Protein AF-A6UN18-F1 (afdb_monomer)

Radius of gyration: 13.62 Å; Cα contacts (8 Å, |Δi|>4): 107; chains: 1; bounding box: 46×33×27 Å

Foldseek 3Di:
DDPPPVVLVVVLCVLQVVLQCQLCVVPVDRDHLLNQLVLLLDLVCLVVVPSSNLSSQAVDALVSSVVSCVSNVRDLVSNLVSQLSSCVVVVHRTRSVVVD

Secondary structure (DSSP, 8-state):
---TTHHHHHHHHHHHHHHHHHHHTTTT----HHHHHHHHH-THHHHTT-HHHHHHHHHS-HHHHHHHHHHTT--HHHHHHHHHHHHHHHTS--HHHHH-

Mean predicted aligned error: 7.67 Å

Solvent-accessible surface area (backbone atoms only — not comparable to full-atom values): 5653 Å² total; per-residue (Å²): 134,83,69,82,62,60,62,55,59,63,48,50,60,50,51,50,49,52,50,42,56,59,38,22,61,87,71,76,50,85,67,51,68,66,59,48,47,53,41,42,54,37,71,62,33,57,76,71,60,38,66,53,44,48,36,45,43,68,75,44,57,47,74,56,47,54,51,44,28,64,73,66,71,42,60,63,65,51,32,25,55,38,28,40,51,46,17,65,74,70,74,50,88,28,55,47,38,70,76,108

Structure (mmCIF, N/CA/C/O backbone):
data_AF-A6UN18-F1
#
_entry.id   AF-A6UN18-F1
#
loop_
_atom_site.group_PDB
_atom_site.id
_atom_site.type_symbol
_atom_site.label_atom_id
_atom_site.label_alt_id
_atom_site.label_comp_id
_atom_site.label_asym_id
_atom_site.label_entity_id
_atom_site.label_seq_id
_atom_site.pdbx_PDB_ins_code
_atom_site.Cartn_x
_atom_site.Cartn_y
_atom_site.Cartn_z
_atom_site.occupancy
_atom_site.B_iso_or_equiv
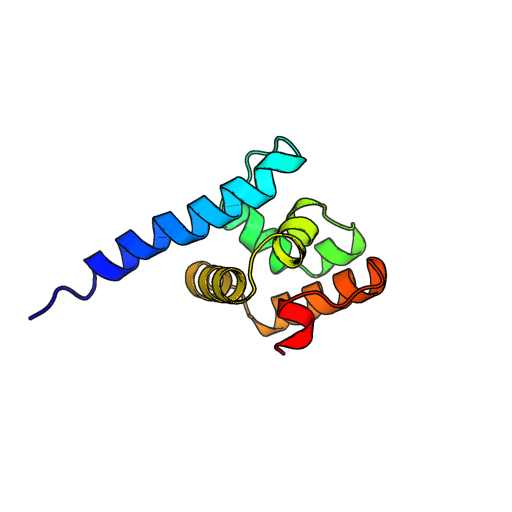_atom_site.auth_seq_id
_atom_site.auth_comp_id
_atom_site.auth_asym_id
_atom_site.auth_atom_id
_atom_site.pdbx_PDB_model_num
A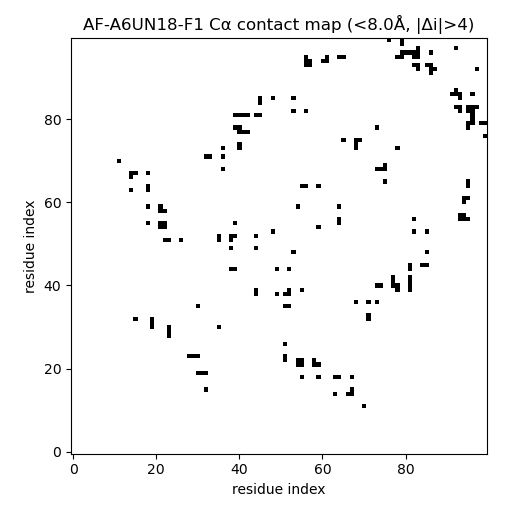TOM 1 N N . MET A 1 1 ? -31.709 -23.160 -7.296 1.00 39.84 1 MET A N 1
ATOM 2 C CA . MET A 1 1 ? -30.928 -22.024 -7.831 1.00 39.84 1 MET A CA 1
ATOM 3 C C . MET A 1 1 ? -30.231 -21.363 -6.654 1.00 39.84 1 MET A C 1
ATOM 5 O O . MET A 1 1 ? -30.905 -20.753 -5.837 1.00 39.84 1 MET A O 1
ATOM 9 N N . TYR A 1 2 ? -28.930 -21.605 -6.473 1.00 42.88 2 TYR A N 1
ATOM 10 C CA . TYR A 1 2 ? -28.181 -21.006 -5.366 1.00 42.88 2 TYR A CA 1
ATOM 11 C C . TYR A 1 2 ? -27.973 -19.521 -5.646 1.00 42.88 2 TYR A C 1
ATOM 13 O O . TYR A 1 2 ? -27.595 -19.133 -6.748 1.00 42.88 2 TYR A O 1
ATOM 21 N N . ASN A 1 3 ? -28.292 -18.703 -4.649 1.00 47.59 3 ASN A N 1
ATOM 22 C CA . ASN A 1 3 ? -28.287 -17.254 -4.725 1.00 47.59 3 ASN A CA 1
ATOM 23 C C . ASN A 1 3 ? -26.840 -16.731 -4.732 1.00 47.59 3 ASN A C 1
ATOM 25 O O . ASN A 1 3 ? -26.321 -16.278 -3.710 1.00 47.59 3 ASN A O 1
ATOM 29 N N . SER A 1 4 ? -26.189 -16.799 -5.893 1.00 55.19 4 SER A N 1
ATOM 30 C CA . SER A 1 4 ? -24.849 -16.266 -6.162 1.00 55.19 4 SER A CA 1
ATOM 31 C C . SER A 1 4 ? -24.784 -14.733 -6.111 1.00 55.19 4 SER A C 1
ATOM 33 O O . SER A 1 4 ? -23.890 -14.167 -6.707 1.00 55.19 4 SER A O 1
ATOM 35 N N . GLY A 1 5 ? -25.709 -14.037 -5.447 1.00 48.72 5 GLY A N 1
ATOM 36 C CA . GLY A 1 5 ? -25.597 -12.603 -5.151 1.00 48.72 5 GLY A CA 1
ATOM 37 C C . GLY A 1 5 ? -25.201 -12.341 -3.696 1.00 48.72 5 GLY A C 1
ATOM 38 O O . GLY A 1 5 ? -24.369 -11.491 -3.411 1.00 48.72 5 GLY A O 1
ATOM 39 N N . VAL A 1 6 ? -25.728 -13.127 -2.752 1.00 53.00 6 VAL A N 1
ATOM 40 C CA . VAL A 1 6 ? -25.585 -12.855 -1.306 1.00 53.00 6 VAL A CA 1
ATOM 41 C C . VAL A 1 6 ? -24.235 -13.317 -0.754 1.00 53.00 6 VAL A C 1
ATOM 43 O O . VAL A 1 6 ? -23.715 -12.727 0.191 1.00 53.00 6 VAL A O 1
ATOM 46 N N . LEU A 1 7 ? -23.642 -14.354 -1.352 1.00 53.19 7 LEU A N 1
ATOM 47 C CA . LEU A 1 7 ? -22.350 -14.886 -0.910 1.00 53.19 7 LEU A CA 1
ATOM 48 C C . LEU A 1 7 ? -21.192 -13.916 -1.198 1.00 53.19 7 LEU A C 1
ATOM 50 O O . LEU A 1 7 ? -20.273 -13.813 -0.391 1.00 53.19 7 LEU A O 1
ATOM 54 N N . TRP A 1 8 ? -21.265 -13.179 -2.310 1.00 52.31 8 TRP A N 1
ATOM 55 C CA . TRP A 1 8 ? -20.254 -12.195 -2.697 1.00 52.31 8 TRP A CA 1
ATOM 56 C C . TRP A 1 8 ? -20.317 -10.986 -1.764 1.00 52.31 8 TRP A C 1
ATOM 58 O O . TRP A 1 8 ? -19.308 -10.666 -1.150 1.00 52.31 8 TRP A O 1
ATOM 68 N N . PHE A 1 9 ? -21.504 -10.409 -1.523 1.00 50.22 9 PHE A N 1
ATOM 69 C CA . PHE A 1 9 ? -21.669 -9.275 -0.596 1.00 50.22 9 PHE A CA 1
ATOM 70 C C . PHE A 1 9 ? -21.238 -9.583 0.846 1.00 50.22 9 PHE A C 1
ATOM 72 O O . PHE A 1 9 ? -20.687 -8.725 1.532 1.00 50.22 9 PHE A O 1
ATOM 79 N N . ARG A 1 10 ? -21.441 -10.818 1.321 1.00 52.31 10 ARG A N 1
ATOM 80 C CA . ARG A 1 10 ? -20.966 -11.233 2.651 1.00 52.31 10 ARG A CA 1
ATOM 81 C C . ARG A 1 10 ? -19.450 -11.405 2.728 1.00 52.31 10 ARG A C 1
ATOM 83 O O . ARG A 1 10 ? -18.897 -11.252 3.811 1.00 52.31 10 ARG A O 1
ATOM 90 N N . LYS A 1 11 ? -18.793 -11.750 1.618 1.00 52.00 11 LYS A N 1
ATOM 91 C CA . LYS A 1 11 ? -17.331 -11.872 1.541 1.00 52.00 11 LYS A CA 1
ATOM 92 C C . LYS A 1 11 ? -16.665 -10.495 1.395 1.00 52.00 11 LYS A C 1
ATOM 94 O O . LYS A 1 11 ? -15.652 -10.279 2.053 1.00 52.00 11 LYS A O 1
ATOM 99 N N . MET A 1 12 ? -17.305 -9.572 0.662 1.00 54.84 12 MET A N 1
ATOM 100 C CA . MET A 1 12 ? -16.888 -8.169 0.470 1.00 54.84 12 MET A CA 1
ATOM 101 C C . MET A 1 12 ? -16.604 -7.457 1.807 1.00 54.84 12 MET A C 1
ATOM 103 O O . MET A 1 12 ? -15.481 -7.077 2.122 1.00 54.84 12 MET A O 1
ATOM 107 N N . SER A 1 13 ? -17.596 -7.411 2.707 1.00 61.62 13 SER A N 1
ATOM 108 C CA . SER A 1 13 ? -17.438 -6.752 4.018 1.00 61.62 13 SER A CA 1
ATOM 109 C C . SER A 1 13 ? -16.298 -7.324 4.877 1.00 61.62 13 SER A C 1
ATOM 111 O O . SER A 1 13 ? -15.781 -6.615 5.743 1.00 61.62 13 SER A O 1
ATOM 113 N N . VAL A 1 14 ? -15.916 -8.590 4.681 1.00 70.81 14 VAL A N 1
ATOM 114 C CA . VAL A 1 14 ? -14.902 -9.254 5.512 1.00 70.81 14 VAL A CA 1
ATOM 115 C C . VAL A 1 14 ? -13.491 -8.910 5.044 1.00 70.81 14 VAL A C 1
ATOM 117 O O . VAL A 1 14 ? -12.626 -8.668 5.885 1.00 70.81 14 VAL A O 1
ATOM 120 N N . VAL A 1 15 ? -13.246 -8.871 3.730 1.00 76.81 15 VAL A N 1
ATOM 121 C CA . VAL A 1 15 ? -11.916 -8.578 3.173 1.00 76.81 15 VAL A CA 1
ATOM 122 C C . VAL A 1 15 ? -11.572 -7.109 3.385 1.00 76.81 15 VAL A C 1
ATOM 124 O O . VAL A 1 15 ? -10.573 -6.822 4.047 1.00 76.81 15 VAL A O 1
ATOM 127 N N . ALA A 1 16 ? -12.428 -6.187 2.934 1.00 77.00 16 ALA A N 1
ATOM 128 C CA . ALA A 1 16 ? -12.228 -4.756 3.150 1.00 77.00 16 ALA A CA 1
ATOM 129 C C . ALA A 1 16 ? -12.119 -4.409 4.645 1.00 77.00 16 ALA A C 1
ATOM 131 O O . ALA A 1 16 ? -11.218 -3.676 5.047 1.00 77.00 16 ALA A O 1
ATOM 132 N N . GLY A 1 17 ? -12.965 -4.998 5.498 1.00 75.31 17 GLY A N 1
ATOM 133 C CA . GLY A 1 17 ? -12.899 -4.792 6.948 1.00 75.31 17 GLY A CA 1
ATOM 134 C C . GLY A 1 17 ? -11.581 -5.264 7.572 1.00 75.31 17 GLY A C 1
ATOM 135 O O . GLY A 1 17 ? -11.009 -4.564 8.408 1.00 75.31 17 GLY A O 1
ATOM 136 N N . LYS A 1 18 ? -11.060 -6.421 7.143 1.00 79.38 18 LYS A N 1
ATOM 137 C CA . LYS A 1 18 ? -9.779 -6.952 7.629 1.00 79.38 18 LYS A CA 1
ATOM 138 C C . LYS A 1 18 ? -8.606 -6.083 7.175 1.00 79.38 18 LYS A C 1
ATOM 140 O O . LYS A 1 18 ? -7.753 -5.752 7.992 1.00 79.38 18 LYS A O 1
ATOM 145 N N . VAL A 1 19 ? -8.600 -5.671 5.908 1.00 80.44 19 VAL A N 1
ATOM 146 C CA . VAL A 1 19 ? -7.583 -4.769 5.353 1.00 80.44 19 VAL A CA 1
ATOM 147 C C . VAL A 1 19 ? -7.578 -3.432 6.087 1.00 80.44 19 VAL A C 1
ATOM 149 O O . VAL A 1 19 ? -6.535 -3.003 6.574 1.00 80.44 19 VAL A O 1
ATOM 152 N N . LEU A 1 20 ? -8.741 -2.794 6.226 1.00 80.94 20 LEU A N 1
ATOM 153 C CA . LEU A 1 20 ? -8.850 -1.502 6.896 1.00 80.94 20 LEU A CA 1
ATOM 154 C C . LEU A 1 20 ? -8.471 -1.594 8.373 1.00 80.94 20 LEU A C 1
ATOM 156 O O . LEU A 1 20 ? -7.819 -0.684 8.870 1.00 80.94 20 LEU A O 1
ATOM 160 N N . SER A 1 21 ? -8.809 -2.686 9.070 1.00 81.31 21 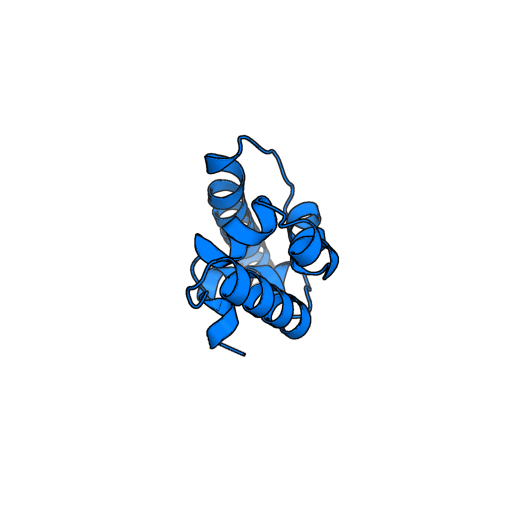SER A N 1
ATOM 161 C CA . SER A 1 21 ? -8.373 -2.891 10.457 1.00 81.31 21 SER A CA 1
ATOM 162 C C . SER A 1 21 ? -6.851 -2.968 10.580 1.00 81.31 21 SER A C 1
ATOM 164 O O . SER A 1 21 ? -6.310 -2.445 11.549 1.00 81.31 21 SER A O 1
ATOM 166 N N . THR A 1 22 ? -6.162 -3.602 9.630 1.00 81.88 22 THR A N 1
ATOM 167 C CA . THR A 1 22 ? -4.696 -3.697 9.635 1.00 81.88 22 THR A CA 1
ATOM 168 C C . THR A 1 22 ? -4.043 -2.370 9.256 1.00 81.88 22 THR A C 1
ATOM 170 O O . THR A 1 22 ? -3.150 -1.920 9.961 1.00 81.88 22 THR A O 1
ATOM 173 N N . VAL A 1 23 ? -4.509 -1.716 8.188 1.00 80.19 23 VAL A N 1
ATOM 174 C CA . VAL A 1 23 ? -3.901 -0.483 7.654 1.00 80.19 23 VAL A CA 1
ATOM 175 C C . VAL A 1 23 ? -4.148 0.727 8.560 1.00 80.19 23 VAL A C 1
ATOM 177 O O . VAL A 1 23 ? -3.279 1.586 8.703 1.00 80.19 23 VAL A O 1
ATOM 180 N N . ASN A 1 24 ? -5.316 0.802 9.204 1.00 80.00 24 ASN A N 1
ATOM 181 C CA . ASN A 1 2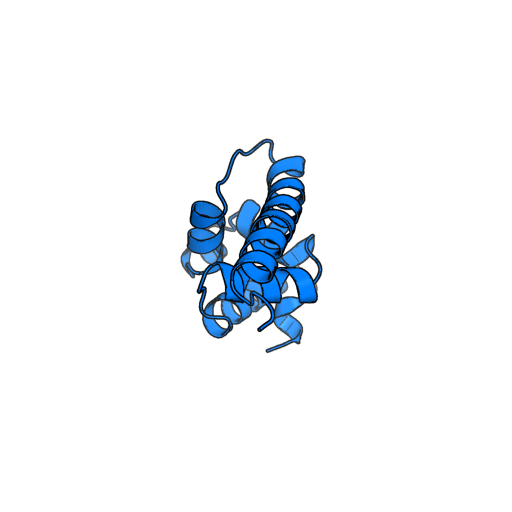4 ? -5.657 1.917 10.088 1.00 80.00 24 ASN A CA 1
ATOM 182 C C . ASN A 1 24 ? -5.072 1.779 11.504 1.00 80.00 24 ASN A C 1
ATOM 184 O O . ASN A 1 24 ? -4.848 2.795 12.162 1.00 80.00 24 ASN A O 1
ATOM 188 N N . ALA A 1 25 ? -4.802 0.557 11.980 1.00 79.38 25 ALA A N 1
ATOM 189 C CA . ALA A 1 25 ? -4.283 0.316 13.329 1.00 79.38 25 ALA A CA 1
ATOM 190 C C . ALA A 1 25 ? -2.942 1.019 13.646 1.00 79.38 25 ALA A C 1
ATOM 192 O O . ALA A 1 25 ? -2.867 1.654 14.699 1.00 79.38 25 ALA A O 1
ATOM 193 N N . PRO A 1 26 ? -1.895 0.963 12.794 1.00 71.12 26 PRO A N 1
ATOM 194 C CA . PRO A 1 26 ? -0.598 1.561 13.117 1.00 71.12 26 PRO A CA 1
ATOM 195 C C . PRO A 1 26 ? -0.591 3.093 13.048 1.00 71.12 26 PRO A C 1
ATOM 197 O O . PRO A 1 26 ? 0.219 3.724 13.725 1.00 71.12 26 PRO A O 1
ATOM 200 N N . TYR A 1 27 ? -1.485 3.702 12.262 1.00 66.75 27 TYR A N 1
ATOM 201 C CA . TYR A 1 27 ? -1.477 5.148 12.006 1.00 66.75 27 TYR A CA 1
ATOM 202 C C . TYR A 1 27 ? -2.664 5.903 12.619 1.00 66.75 27 TYR A C 1
ATOM 204 O O . TYR A 1 27 ? -2.735 7.124 12.493 1.00 66.75 27 TYR A O 1
ATOM 212 N N . GLY A 1 28 ? -3.602 5.206 13.270 1.00 67.69 28 GLY A N 1
ATOM 213 C CA . GLY A 1 28 ? -4.815 5.813 13.830 1.00 67.69 28 GLY A CA 1
ATOM 214 C C . GLY A 1 28 ? -5.695 6.491 12.774 1.00 67.69 28 GLY A C 1
ATOM 215 O O . GLY A 1 28 ? -6.445 7.413 13.093 1.00 67.69 28 GLY A O 1
ATOM 216 N N . THR A 1 29 ? -5.572 6.083 11.510 1.00 69.19 29 THR A N 1
ATOM 217 C CA . THR A 1 29 ? -6.317 6.657 10.387 1.00 69.19 29 THR A CA 1
ATOM 218 C C . THR A 1 29 ? -7.717 6.055 10.302 1.00 69.19 29 THR A C 1
ATOM 220 O O . THR A 1 29 ? -7.980 4.977 10.817 1.00 69.19 29 THR A O 1
ATOM 223 N N . THR A 1 30 ? -8.644 6.732 9.632 1.00 75.81 30 THR A N 1
ATOM 224 C CA . THR A 1 30 ? -9.978 6.189 9.328 1.00 75.81 30 THR A CA 1
ATOM 225 C C . THR A 1 30 ? -10.198 6.214 7.826 1.00 75.81 30 THR A C 1
ATOM 227 O O . THR A 1 30 ? -11.114 6.874 7.337 1.00 75.81 30 THR A O 1
ATOM 230 N N . LEU A 1 31 ? -9.301 5.559 7.083 1.00 81.75 31 LEU A N 1
ATOM 231 C CA . LEU A 1 31 ? -9.476 5.417 5.642 1.00 81.75 31 LEU A CA 1
ATOM 232 C C . LEU A 1 31 ? -10.661 4.502 5.353 1.00 81.75 31 LEU A C 1
ATOM 234 O O . LEU A 1 31 ? -10.812 3.454 5.987 1.00 81.75 31 LEU A O 1
ATOM 238 N N . SER A 1 32 ? -11.475 4.902 4.381 1.00 86.00 32 SER A N 1
ATOM 239 C CA . SER A 1 32 ? -12.442 4.016 3.745 1.00 86.00 32 SER A CA 1
ATOM 240 C C . SER A 1 32 ? -11.749 3.090 2.739 1.00 86.00 32 SER A C 1
ATOM 242 O O . SER A 1 32 ? -10.605 3.328 2.333 1.00 86.00 32 SER A O 1
ATOM 244 N N . ALA A 1 33 ? -12.443 2.034 2.314 1.00 84.44 33 ALA A N 1
ATOM 245 C CA . ALA A 1 33 ? -11.916 1.090 1.331 1.00 84.44 33 ALA A CA 1
ATOM 246 C C . ALA A 1 33 ? -11.620 1.786 -0.008 1.00 84.44 33 ALA A C 1
ATOM 248 O O . ALA A 1 33 ? -10.588 1.538 -0.621 1.00 84.44 33 ALA A O 1
ATOM 249 N N . GLU A 1 34 ? -12.469 2.728 -0.416 1.00 84.56 34 GLU A N 1
ATOM 250 C CA . GLU A 1 34 ? -12.330 3.534 -1.632 1.00 84.56 34 GLU A CA 1
ATOM 251 C C . GLU A 1 34 ? -11.125 4.475 -1.555 1.00 84.56 34 GLU A C 1
ATOM 253 O O . GLU A 1 34 ? -10.379 4.620 -2.522 1.00 84.56 34 GLU A O 1
ATOM 258 N N . GLN A 1 35 ? -10.900 5.101 -0.395 1.00 86.94 35 GLN A N 1
ATOM 259 C CA . GLN A 1 35 ? -9.738 5.964 -0.192 1.00 86.94 35 GLN A CA 1
ATOM 260 C C . GLN A 1 35 ? -8.438 5.160 -0.229 1.00 86.94 35 GLN A C 1
ATOM 262 O O . GLN A 1 35 ? -7.450 5.616 -0.806 1.00 86.94 35 GLN A O 1
ATOM 267 N N . LEU A 1 36 ? -8.438 3.959 0.355 1.00 87.69 36 LEU A N 1
ATOM 268 C CA . LEU A 1 36 ? -7.300 3.054 0.266 1.00 87.69 36 LEU A CA 1
ATOM 269 C C . LEU A 1 36 ? -7.082 2.574 -1.175 1.00 87.69 36 LEU A C 1
ATOM 271 O O . LEU A 1 36 ? -5.957 2.643 -1.657 1.00 87.69 36 LEU A O 1
ATOM 275 N N . ALA A 1 37 ? -8.144 2.172 -1.879 1.00 88.25 37 ALA A N 1
ATOM 276 C CA . ALA A 1 37 ? -8.103 1.770 -3.285 1.00 88.25 37 ALA A CA 1
ATOM 277 C C . ALA A 1 37 ? -7.508 2.871 -4.178 1.00 88.25 37 ALA A C 1
ATOM 279 O O . ALA A 1 37 ? -6.600 2.614 -4.966 1.00 88.25 37 ALA A O 1
ATOM 280 N N . SER A 1 38 ? -7.943 4.120 -3.985 1.00 87.62 38 SER A N 1
ATOM 281 C CA . SER A 1 38 ? -7.375 5.274 -4.684 1.00 87.62 38 SER A CA 1
ATOM 282 C C . SER A 1 38 ? -5.872 5.393 -4.432 1.00 87.62 38 SER A C 1
ATOM 284 O O . SER A 1 38 ? -5.113 5.522 -5.388 1.00 87.62 38 SER A O 1
ATOM 286 N N . LYS A 1 39 ? -5.423 5.269 -3.177 1.00 87.62 39 LYS A N 1
ATOM 287 C CA . LYS A 1 39 ? -4.000 5.357 -2.817 1.00 87.62 39 LYS A CA 1
ATOM 288 C C . LYS A 1 39 ? -3.162 4.232 -3.423 1.00 87.62 39 LYS A C 1
ATOM 290 O O . LYS A 1 39 ? -2.082 4.506 -3.934 1.00 87.62 39 LYS A O 1
ATOM 295 N N . ILE A 1 40 ? -3.635 2.987 -3.398 1.00 89.06 40 ILE A N 1
ATOM 296 C CA . ILE A 1 40 ? -2.871 1.835 -3.917 1.00 89.06 40 ILE A CA 1
ATOM 297 C C . ILE A 1 40 ? -2.900 1.721 -5.450 1.00 89.06 40 ILE A C 1
ATOM 299 O O . ILE A 1 40 ? -2.140 0.943 -6.018 1.00 89.06 40 ILE A O 1
ATOM 303 N N . SER A 1 41 ? -3.761 2.499 -6.112 1.00 87.19 41 SER A N 1
ATOM 304 C CA . SER A 1 41 ? -3.823 2.625 -7.575 1.00 87.19 41 SER A CA 1
ATOM 305 C C . SER A 1 41 ? -3.048 3.833 -8.119 1.00 87.19 41 SER A C 1
ATOM 307 O O . SER A 1 41 ? -2.744 3.887 -9.309 1.00 87.19 41 SER A O 1
ATOM 309 N N . ASP A 1 42 ? -2.715 4.801 -7.258 1.00 85.25 42 ASP A N 1
ATOM 310 C CA . ASP A 1 42 ? -2.050 6.039 -7.655 1.00 85.25 42 ASP A CA 1
ATOM 311 C C . ASP A 1 42 ? -0.516 5.899 -7.577 1.00 85.25 42 ASP A C 1
ATOM 313 O O . ASP A 1 42 ? 0.043 5.730 -6.485 1.00 85.25 42 ASP A O 1
ATOM 317 N N . PRO A 1 43 ? 0.215 6.020 -8.701 1.00 78.44 43 PRO A N 1
ATOM 318 C CA . PRO A 1 43 ? 1.674 6.001 -8.694 1.00 78.44 43 PRO A CA 1
ATOM 319 C C . PRO A 1 43 ? 2.304 7.122 -7.852 1.00 78.44 43 PRO A C 1
AT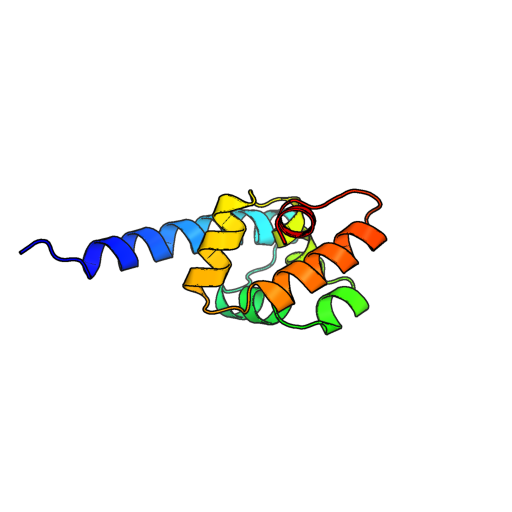OM 321 O O . PRO A 1 43 ? 3.457 6.966 -7.433 1.00 78.44 43 PRO A O 1
ATOM 324 N N . ALA A 1 44 ? 1.589 8.221 -7.580 1.00 81.94 44 ALA A N 1
ATOM 325 C CA . ALA A 1 44 ? 2.056 9.287 -6.697 1.00 81.94 44 ALA A CA 1
ATOM 326 C C . ALA A 1 44 ? 2.238 8.812 -5.247 1.00 81.94 44 ALA A C 1
ATOM 328 O O . ALA A 1 44 ? 3.108 9.335 -4.550 1.00 81.94 44 ALA A O 1
ATOM 329 N N . SER A 1 45 ? 1.514 7.776 -4.812 1.00 79.06 45 SER A N 1
ATOM 330 C CA . SER A 1 45 ? 1.632 7.213 -3.461 1.00 79.06 45 SER A CA 1
ATOM 331 C C . SER A 1 45 ? 3.016 6.633 -3.168 1.00 79.06 45 SER A C 1
ATOM 333 O O . SER A 1 45 ? 3.478 6.695 -2.033 1.00 79.06 45 SER A O 1
ATOM 335 N N . ALA A 1 46 ? 3.725 6.111 -4.174 1.00 76.06 46 ALA A N 1
ATOM 336 C CA . ALA A 1 46 ? 5.116 5.681 -3.993 1.00 76.06 46 ALA A CA 1
ATOM 337 C C . ALA A 1 46 ? 6.088 6.865 -3.951 1.00 76.06 46 ALA A C 1
ATOM 339 O O . ALA A 1 46 ? 7.133 6.768 -3.316 1.00 76.06 46 ALA A O 1
ATOM 340 N N . VAL A 1 47 ? 5.755 7.979 -4.612 1.00 80.31 47 VAL A N 1
ATOM 341 C CA . VAL A 1 47 ? 6.582 9.196 -4.607 1.00 80.31 47 VAL A CA 1
ATOM 342 C C . VAL A 1 47 ? 6.487 9.903 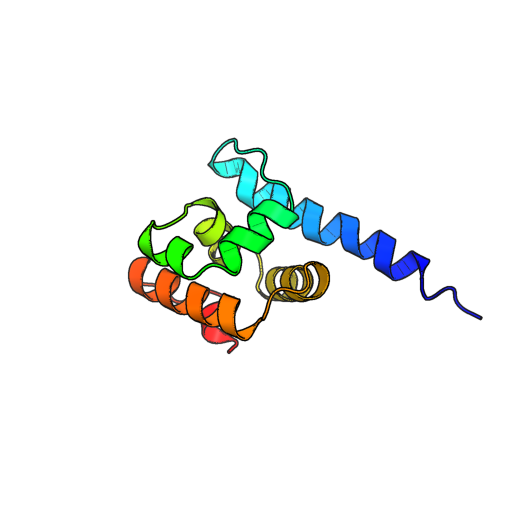-3.255 1.00 80.31 47 VAL A C 1
ATOM 344 O O . VAL A 1 47 ? 7.501 10.356 -2.733 1.00 80.31 47 VAL A O 1
ATOM 347 N N . SER A 1 48 ? 5.288 9.973 -2.672 1.00 82.44 48 SER A N 1
ATOM 348 C CA . SER A 1 48 ? 5.057 10.549 -1.341 1.00 82.44 48 SER A CA 1
ATOM 349 C C . SER A 1 48 ? 5.355 9.586 -0.188 1.00 82.44 48 SER A C 1
ATOM 351 O O . SER A 1 48 ? 5.283 10.000 0.967 1.00 82.44 48 SER A O 1
ATOM 353 N N . PHE A 1 49 ? 5.686 8.327 -0.497 1.00 80.50 49 PHE A N 1
ATOM 354 C CA . PHE A 1 49 ? 5.806 7.230 0.462 1.00 80.50 49 PHE A CA 1
ATOM 355 C C . PHE A 1 49 ? 4.589 7.157 1.398 1.00 80.50 49 PHE A C 1
ATOM 357 O O . PHE A 1 49 ? 4.705 7.273 2.618 1.00 80.50 49 PHE A O 1
ATOM 364 N N . ASP A 1 50 ? 3.399 7.017 0.809 1.00 86.12 50 ASP A N 1
ATOM 365 C CA . ASP A 1 50 ? 2.150 6.986 1.563 1.00 86.12 50 ASP A CA 1
ATOM 366 C C . ASP A 1 50 ? 2.149 5.800 2.552 1.00 86.12 50 ASP A C 1
ATOM 368 O O . ASP A 1 50 ? 2.216 4.639 2.127 1.00 86.12 50 ASP A O 1
ATOM 372 N N . PRO A 1 51 ? 2.075 6.064 3.870 1.00 84.25 51 PRO A N 1
ATOM 373 C CA . PRO A 1 51 ? 2.218 5.029 4.889 1.00 84.25 51 PRO A CA 1
ATOM 374 C C . PRO A 1 51 ? 1.064 4.020 4.869 1.00 84.25 51 PRO A C 1
ATOM 376 O O . PRO A 1 51 ? 1.262 2.846 5.179 1.00 84.25 51 PRO A O 1
ATOM 379 N N . SER A 1 52 ? -0.135 4.441 4.461 1.00 86.19 52 SER A N 1
ATOM 380 C CA . SER A 1 52 ? -1.297 3.558 4.375 1.00 86.19 52 SER A CA 1
ATOM 381 C C . SER A 1 52 ? -1.201 2.620 3.174 1.00 86.19 52 SER A C 1
ATOM 383 O O . SER A 1 52 ? -1.497 1.433 3.302 1.00 86.19 52 SER A O 1
ATOM 385 N N . ALA A 1 53 ? -0.735 3.122 2.026 1.00 88.69 53 ALA A N 1
ATOM 386 C CA . ALA A 1 53 ? -0.438 2.280 0.871 1.00 88.69 53 ALA A CA 1
ATOM 387 C C . ALA A 1 53 ? 0.693 1.290 1.188 1.00 88.69 53 ALA A C 1
ATOM 389 O O . ALA A 1 53 ? 0.569 0.104 0.894 1.00 88.69 53 ALA A O 1
ATOM 390 N N . PHE A 1 54 ? 1.761 1.745 1.849 1.00 89.12 54 PHE A N 1
ATOM 391 C CA . PHE A 1 54 ? 2.854 0.866 2.261 1.00 89.12 54 PHE A CA 1
ATOM 392 C C . PHE A 1 54 ? 2.376 -0.256 3.192 1.00 89.12 54 PHE A C 1
ATOM 394 O O . PHE A 1 54 ? 2.649 -1.423 2.923 1.00 89.12 54 PHE A O 1
ATOM 401 N N . SER A 1 55 ? 1.602 0.081 4.229 1.00 89.44 55 SER A N 1
ATOM 402 C CA . SER A 1 55 ? 1.056 -0.904 5.170 1.00 89.44 55 SER A CA 1
ATOM 403 C C . SER A 1 55 ? 0.119 -1.907 4.500 1.00 89.44 55 SER A C 1
ATOM 405 O O . SER A 1 55 ? 0.143 -3.084 4.855 1.00 89.44 55 SER A O 1
ATOM 407 N N . PHE A 1 56 ? -0.651 -1.494 3.488 1.00 91.06 56 PHE A N 1
ATOM 408 C CA . PHE A 1 56 ? -1.424 -2.440 2.682 1.00 91.06 56 PHE A CA 1
ATOM 409 C C . PHE A 1 56 ? -0.516 -3.475 2.012 1.00 91.06 56 PHE A C 1
ATOM 411 O O . PHE A 1 56 ? -0.784 -4.668 2.096 1.00 91.06 56 PHE A O 1
ATOM 418 N N . PHE A 1 57 ? 0.577 -3.043 1.382 1.00 90.88 57 PHE A N 1
ATOM 419 C CA . PHE A 1 57 ? 1.462 -3.970 0.685 1.00 90.88 57 PHE A CA 1
ATOM 420 C C . PHE A 1 57 ? 2.341 -4.805 1.623 1.00 90.88 57 PHE A C 1
ATOM 422 O O . PHE A 1 57 ? 2.706 -5.908 1.224 1.00 90.88 57 PHE A O 1
ATOM 429 N N . SER A 1 58 ? 2.692 -4.322 2.823 1.00 89.44 58 SER A N 1
ATOM 430 C CA . SER A 1 58 ? 3.595 -5.022 3.755 1.00 89.44 58 SER A CA 1
ATOM 431 C C . SER A 1 58 ? 2.890 -5.895 4.792 1.00 89.44 58 SER A C 1
ATOM 433 O O . SER A 1 58 ? 3.366 -6.993 5.068 1.00 89.44 58 SER A O 1
ATOM 435 N N . GLU A 1 59 ? 1.770 -5.432 5.353 1.00 88.25 59 GLU A N 1
ATOM 436 C CA . GLU A 1 59 ? 1.121 -6.059 6.516 1.00 88.25 59 GLU A CA 1
ATOM 437 C C . GLU A 1 59 ? -0.059 -6.965 6.143 1.00 88.25 59 GLU A C 1
ATOM 439 O O . GLU A 1 59 ? -0.536 -7.749 6.966 1.00 88.25 59 GLU A O 1
ATOM 444 N N . VAL A 1 60 ? -0.580 -6.844 4.921 1.00 88.69 60 VAL A N 1
ATOM 445 C CA . VAL A 1 60 ? -1.705 -7.657 4.444 1.00 88.69 60 VAL A CA 1
ATOM 446 C C . VAL A 1 60 ? -1.170 -8.851 3.658 1.00 88.69 60 VAL A C 1
ATOM 448 O O . VAL A 1 60 ? -0.299 -8.702 2.808 1.00 88.69 60 VAL A O 1
ATOM 451 N N . ASP A 1 61 ? -1.718 -10.043 3.889 1.00 87.00 61 ASP A N 1
ATOM 452 C CA . ASP A 1 61 ? -1.345 -11.231 3.113 1.00 87.00 61 ASP A CA 1
ATOM 453 C C . ASP A 1 61 ? -1.678 -11.067 1.621 1.00 87.00 61 ASP A C 1
ATOM 455 O O . ASP A 1 61 ? -2.739 -10.552 1.268 1.00 87.00 61 ASP A O 1
ATOM 459 N N . GLU A 1 62 ? -0.836 -11.603 0.735 1.00 87.94 62 GLU A N 1
ATOM 460 C CA . GLU A 1 62 ? -0.987 -11.508 -0.729 1.00 87.94 62 GLU A CA 1
ATOM 461 C C . GLU A 1 62 ? -2.387 -11.900 -1.226 1.00 87.94 62 GLU A C 1
ATOM 463 O O . GLU A 1 62 ? -3.018 -11.170 -1.985 1.00 87.94 62 GLU A O 1
ATOM 468 N N . SER A 1 63 ? -2.922 -13.025 -0.741 1.00 86.88 63 SER A N 1
ATOM 469 C CA . SER A 1 63 ? -4.260 -13.502 -1.124 1.00 86.88 63 SER A CA 1
ATOM 470 C C . SER A 1 63 ? -5.383 -12.522 -0.753 1.00 86.88 63 SER A C 1
ATOM 472 O O . SER A 1 63 ? -6.395 -12.430 -1.453 1.00 86.88 63 SER A O 1
ATOM 474 N N . ILE A 1 64 ? -5.200 -11.770 0.335 1.00 87.56 64 ILE A N 1
ATOM 475 C CA . ILE A 1 64 ? -6.138 -10.751 0.807 1.00 87.56 64 ILE A CA 1
ATOM 476 C C . ILE A 1 64 ? -5.942 -9.467 0.001 1.00 87.56 64 ILE A C 1
ATOM 478 O O . ILE A 1 64 ? -6.937 -8.853 -0.371 1.00 87.56 64 ILE A O 1
ATOM 482 N N . GLN A 1 65 ? -4.698 -9.105 -0.336 1.00 90.00 65 GLN A N 1
ATOM 483 C CA . GLN A 1 65 ? -4.414 -7.988 -1.238 1.00 90.00 65 GLN A CA 1
ATOM 484 C C . GLN A 1 65 ? -5.088 -8.202 -2.600 1.00 90.00 65 GLN A C 1
ATOM 486 O O . GLN A 1 65 ? -5.851 -7.349 -3.035 1.00 90.00 65 GLN A O 1
ATOM 491 N N . ILE A 1 66 ? -4.898 -9.368 -3.227 1.00 89.25 66 ILE A N 1
ATOM 492 C CA . ILE A 1 66 ? -5.520 -9.715 -4.517 1.00 89.25 66 ILE A CA 1
ATOM 493 C C . ILE A 1 66 ? -7.049 -9.656 -4.424 1.00 89.25 66 ILE A C 1
ATOM 495 O O . ILE A 1 66 ? -7.697 -9.072 -5.289 1.00 89.25 66 ILE A O 1
ATOM 499 N N . SER A 1 67 ? -7.625 -10.213 -3.353 1.00 87.25 67 SER A N 1
ATOM 500 C CA . SER A 1 67 ? -9.077 -10.167 -3.135 1.00 87.25 67 SER A CA 1
ATOM 501 C C . SER A 1 67 ? -9.593 -8.731 -2.988 1.00 87.25 67 SER A C 1
ATOM 503 O O . SER A 1 67 ? -10.661 -8.418 -3.497 1.00 87.25 67 SER A O 1
ATOM 505 N N . PHE A 1 68 ? -8.836 -7.854 -2.321 1.00 87.38 68 PHE A N 1
ATOM 506 C CA . PHE A 1 68 ? -9.187 -6.443 -2.161 1.00 87.38 68 PHE A CA 1
ATOM 507 C C . PHE A 1 68 ? -9.094 -5.668 -3.482 1.00 87.38 68 PHE A C 1
ATOM 509 O O . PHE A 1 68 ? -9.937 -4.819 -3.751 1.00 87.38 68 PHE A O 1
ATOM 516 N N . LEU A 1 69 ? -8.099 -5.964 -4.324 1.00 90.38 69 LEU A N 1
ATOM 517 C CA . LEU A 1 69 ? -7.965 -5.345 -5.646 1.00 90.38 69 LEU A CA 1
ATOM 518 C C . LEU A 1 69 ? -9.130 -5.727 -6.567 1.00 90.38 69 LEU A C 1
ATOM 520 O O . LEU A 1 69 ? -9.706 -4.847 -7.203 1.00 90.38 69 LEU A O 1
ATOM 524 N N . ASP A 1 70 ? -9.501 -7.011 -6.591 1.00 88.12 70 ASP A N 1
ATOM 525 C CA . ASP A 1 70 ? -10.663 -7.509 -7.338 1.00 88.12 70 ASP A CA 1
ATOM 526 C C . ASP A 1 70 ? -11.961 -6.843 -6.856 1.00 88.12 70 ASP A C 1
ATOM 528 O O . ASP A 1 70 ? -12.736 -6.321 -7.659 1.00 88.12 70 ASP A O 1
ATOM 532 N N . GLU A 1 71 ? -12.145 -6.776 -5.533 1.00 84.81 71 GLU A N 1
ATOM 533 C CA . GLU A 1 71 ? -13.314 -6.168 -4.895 1.00 84.81 71 GLU A CA 1
ATOM 534 C C . GLU A 1 71 ? -13.443 -4.669 -5.190 1.00 84.81 71 GLU A C 1
ATOM 536 O O . GLU A 1 71 ? -14.536 -4.187 -5.482 1.00 84.81 71 GLU A O 1
ATOM 541 N N . MET A 1 72 ? -12.334 -3.931 -5.142 1.00 88.12 72 MET A N 1
ATOM 542 C CA . MET A 1 72 ? -12.315 -2.484 -5.365 1.00 88.12 72 MET A CA 1
ATOM 543 C C . MET A 1 72 ? -12.134 -2.099 -6.837 1.00 88.12 72 MET A C 1
ATOM 545 O O . MET A 1 72 ? -12.014 -0.912 -7.144 1.00 88.12 72 MET A O 1
ATOM 549 N N . HIS A 1 73 ? -12.107 -3.084 -7.740 1.00 87.69 73 HIS A N 1
ATOM 550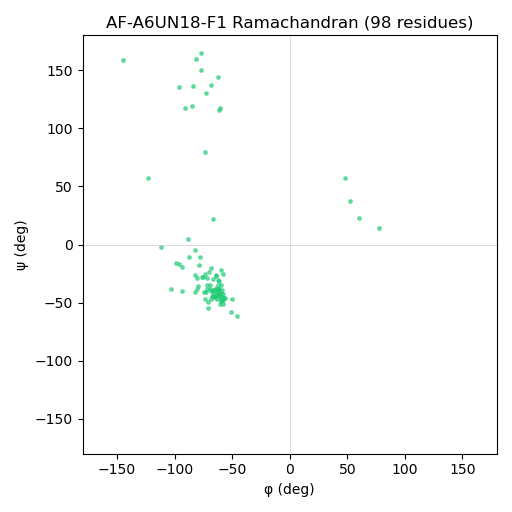 C CA . HIS A 1 73 ? -11.850 -2.901 -9.169 1.00 87.69 73 HIS A CA 1
ATOM 551 C C . HIS A 1 73 ? -10.566 -2.105 -9.456 1.00 87.69 73 HIS A C 1
ATOM 553 O O . HIS A 1 73 ? -10.508 -1.292 -10.382 1.00 87.69 73 HIS A O 1
ATOM 559 N N . VAL A 1 74 ? -9.530 -2.332 -8.647 1.00 88.69 74 VAL A N 1
ATOM 560 C CA . VAL A 1 74 ? -8.208 -1.733 -8.838 1.00 88.69 74 VAL A CA 1
ATOM 561 C C . VAL A 1 74 ? -7.428 -2.571 -9.841 1.00 88.69 74 VAL A C 1
ATOM 563 O O . VAL A 1 74 ? -7.408 -3.797 -9.750 1.00 88.69 74 VAL A O 1
ATOM 566 N N . ASP A 1 75 ? -6.748 -1.908 -10.777 1.00 88.19 75 ASP A N 1
ATOM 567 C CA . ASP A 1 75 ? -5.874 -2.583 -11.733 1.00 88.19 75 ASP A CA 1
ATOM 568 C C . ASP A 1 75 ? -4.727 -3.310 -10.996 1.00 88.19 75 ASP A C 1
ATOM 570 O O . ASP A 1 75 ? -3.879 -2.656 -10.369 1.00 88.19 75 ASP A O 1
ATOM 574 N N . PRO A 1 76 ? -4.664 -4.655 -11.065 1.00 86.25 76 PRO A N 1
ATOM 575 C CA . PRO A 1 76 ? -3.629 -5.420 -10.388 1.00 86.25 76 PRO A CA 1
ATOM 576 C C . PRO A 1 76 ? -2.228 -5.123 -10.928 1.00 86.25 76 PRO A C 1
ATOM 578 O O . PRO A 1 76 ? -1.266 -5.238 -10.167 1.00 86.25 76 PRO A O 1
ATOM 581 N N . MET A 1 77 ? -2.082 -4.701 -12.191 1.00 87.12 77 MET A N 1
ATOM 582 C CA . MET A 1 77 ? -0.777 -4.299 -12.724 1.00 87.12 77 MET A CA 1
ATOM 583 C C . MET A 1 77 ? -0.298 -3.002 -12.072 1.00 87.12 77 MET A C 1
ATOM 585 O O . MET A 1 77 ? 0.828 -2.946 -11.581 1.00 87.12 77 MET A O 1
ATOM 589 N N . ALA A 1 78 ? -1.165 -1.991 -11.975 1.00 86.75 78 ALA A N 1
ATOM 590 C CA . ALA A 1 78 ? -0.836 -0.727 -11.314 1.00 86.75 78 ALA A CA 1
ATOM 591 C C . ALA A 1 78 ? -0.468 -0.927 -9.832 1.00 86.75 78 ALA A C 1
ATOM 593 O O . ALA A 1 78 ? 0.533 -0.382 -9.357 1.00 86.75 78 ALA A O 1
ATOM 594 N N . ALA A 1 79 ? -1.229 -1.758 -9.114 1.00 89.00 79 ALA A N 1
ATOM 595 C CA . ALA A 1 79 ? -0.949 -2.082 -7.716 1.00 89.00 79 ALA A CA 1
ATOM 596 C C . ALA A 1 79 ? 0.370 -2.856 -7.551 1.00 89.00 79 ALA A C 1
ATOM 598 O O . ALA A 1 79 ? 1.142 -2.583 -6.631 1.00 89.00 79 ALA A O 1
ATOM 599 N N . SER A 1 80 ? 0.672 -3.783 -8.462 1.00 89.88 80 SER A N 1
ATOM 600 C CA . SER A 1 80 ? 1.927 -4.543 -8.444 1.00 89.88 80 SER A CA 1
ATOM 601 C C . SER A 1 80 ? 3.137 -3.660 -8.757 1.00 89.88 80 SER A C 1
ATOM 603 O O . SER A 1 80 ? 4.172 -3.756 -8.096 1.00 89.88 80 SER A O 1
ATOM 605 N N . ASP A 1 81 ? 3.012 -2.736 -9.709 1.00 89.44 81 ASP A N 1
ATOM 606 C CA . ASP A 1 81 ? 4.031 -1.726 -10.009 1.00 89.44 81 ASP A CA 1
ATOM 607 C C . ASP A 1 81 ? 4.323 -0.846 -8.797 1.00 89.44 81 ASP A C 1
ATOM 609 O O . ASP A 1 81 ? 5.485 -0.554 -8.489 1.00 89.44 81 ASP A O 1
ATOM 613 N N . LEU A 1 82 ? 3.272 -0.451 -8.082 1.00 89.75 82 LEU A N 1
ATOM 614 C CA . LEU A 1 82 ? 3.388 0.325 -6.860 1.00 89.75 82 LEU A CA 1
ATOM 615 C C . LEU A 1 82 ? 4.064 -0.484 -5.742 1.00 89.75 82 LEU A C 1
ATOM 617 O O . LEU A 1 82 ? 5.003 0.010 -5.113 1.00 89.75 82 LEU A O 1
ATOM 621 N N . ALA A 1 83 ? 3.674 -1.747 -5.557 1.00 90.50 83 ALA A N 1
ATOM 622 C CA . ALA A 1 83 ? 4.307 -2.661 -4.610 1.00 90.50 83 ALA A CA 1
ATOM 623 C C . ALA A 1 83 ? 5.803 -2.856 -4.914 1.00 90.50 83 ALA A C 1
ATOM 625 O O . ALA A 1 83 ? 6.623 -2.871 -3.996 1.00 90.50 83 ALA A O 1
ATOM 626 N N . ARG A 1 84 ? 6.202 -2.940 -6.191 1.00 90.06 84 ARG A N 1
ATOM 627 C CA . ARG A 1 84 ? 7.621 -3.023 -6.589 1.00 90.06 84 ARG A CA 1
ATOM 628 C C . ARG A 1 84 ? 8.405 -1.770 -6.204 1.00 90.06 84 ARG A C 1
ATOM 630 O O . ARG A 1 84 ? 9.522 -1.882 -5.700 1.00 90.06 84 ARG A O 1
ATOM 637 N N . LYS A 1 85 ? 7.821 -0.581 -6.379 1.00 90.31 85 LYS A N 1
ATOM 638 C CA . LYS A 1 85 ? 8.445 0.682 -5.943 1.00 90.31 85 LYS A CA 1
ATOM 639 C C . LYS A 1 85 ? 8.616 0.723 -4.426 1.00 90.31 85 LYS A C 1
ATOM 641 O O . LYS A 1 85 ? 9.709 1.018 -3.950 1.00 90.31 85 LYS A O 1
ATOM 646 N N . PHE A 1 86 ? 7.578 0.368 -3.672 1.00 89.50 86 PHE A N 1
ATOM 647 C CA . PHE A 1 86 ? 7.664 0.288 -2.213 1.00 89.50 86 PHE A CA 1
ATOM 648 C C . PHE A 1 86 ? 8.681 -0.752 -1.744 1.00 89.50 86 PHE A C 1
ATOM 650 O O . PHE A 1 86 ? 9.435 -0.489 -0.814 1.00 89.50 86 PHE A O 1
ATOM 657 N N . SER A 1 87 ? 8.760 -1.896 -2.419 1.00 89.50 87 SER A N 1
ATOM 658 C CA . SER A 1 87 ? 9.746 -2.933 -2.135 1.00 89.50 87 SER A CA 1
ATOM 659 C C . SER A 1 87 ? 11.183 -2.434 -2.320 1.00 89.50 87 SER A C 1
ATOM 661 O O . SER A 1 87 ? 12.030 -2.669 -1.457 1.00 89.50 87 SER A O 1
ATOM 663 N N . ALA A 1 88 ? 11.451 -1.702 -3.406 1.00 89.50 88 ALA A N 1
ATOM 664 C CA . ALA A 1 88 ? 12.758 -1.100 -3.650 1.00 89.50 88 ALA A CA 1
ATOM 665 C C . ALA A 1 88 ? 13.129 -0.067 -2.571 1.00 89.50 88 ALA A C 1
ATOM 667 O O . ALA A 1 88 ? 14.276 -0.030 -2.132 1.00 89.50 88 ALA A O 1
ATOM 668 N N . LEU A 1 89 ? 12.160 0.736 -2.114 1.00 87.19 89 LEU A N 1
ATOM 669 C CA . LEU A 1 89 ? 12.362 1.735 -1.057 1.00 87.19 89 LEU A CA 1
ATOM 670 C C . LEU A 1 89 ? 12.551 1.103 0.329 1.00 87.19 89 LEU A C 1
ATOM 672 O O . LEU A 1 89 ? 13.367 1.576 1.114 1.00 87.19 89 LEU A O 1
ATOM 676 N N . ALA A 1 90 ? 11.819 0.030 0.627 1.00 85.88 90 ALA A N 1
ATOM 677 C CA . ALA A 1 90 ? 11.880 -0.667 1.908 1.00 85.88 90 ALA A CA 1
ATOM 678 C C . ALA A 1 90 ? 13.091 -1.607 2.032 1.00 85.88 90 ALA A C 1
ATOM 680 O O . ALA A 1 90 ? 13.446 -2.015 3.136 1.00 85.88 90 ALA A O 1
ATOM 681 N N . GLY A 1 91 ? 13.726 -1.964 0.910 1.00 89.31 91 GLY A N 1
ATOM 682 C CA . GLY A 1 91 ? 14.900 -2.837 0.880 1.00 89.31 91 GLY A CA 1
A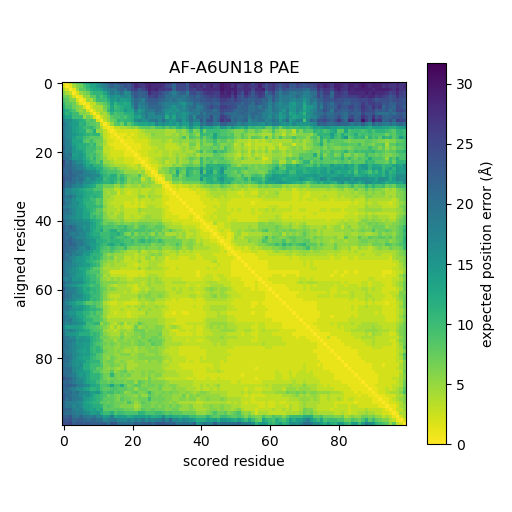TOM 683 C C . GLY A 1 91 ? 14.586 -4.326 1.064 1.00 89.31 91 GLY A C 1
ATOM 684 O O . GLY A 1 91 ? 15.497 -5.116 1.300 1.00 89.31 91 GLY A O 1
ATOM 685 N N . TYR A 1 92 ? 13.317 -4.729 0.951 1.00 87.25 92 TYR A N 1
ATOM 686 C CA . TYR A 1 92 ? 12.899 -6.130 0.992 1.00 87.25 92 TYR A CA 1
ATOM 687 C C . TYR A 1 92 ? 11.717 -6.390 0.049 1.00 87.25 92 TYR A C 1
ATOM 689 O O . TYR A 1 92 ? 11.000 -5.457 -0.323 1.00 87.25 92 TYR A O 1
ATOM 697 N N . PRO A 1 93 ? 11.486 -7.647 -0.376 1.00 85.94 93 PRO A N 1
ATOM 698 C CA . PRO A 1 93 ? 10.488 -7.927 -1.392 1.00 85.94 93 PRO A CA 1
ATOM 699 C C . PRO A 1 93 ? 9.095 -8.080 -0.778 1.00 85.94 93 PRO A C 1
ATOM 701 O O . PRO A 1 93 ? 8.882 -8.977 0.041 1.00 85.94 93 PRO A O 1
ATOM 704 N N . LEU A 1 94 ? 8.162 -7.215 -1.185 1.00 89.44 94 LEU A N 1
ATOM 705 C CA . LEU A 1 94 ? 6.771 -7.207 -0.715 1.00 89.44 94 LEU A CA 1
ATOM 706 C C . LEU A 1 94 ? 5.943 -8.324 -1.378 1.00 89.44 94 LEU A C 1
ATOM 708 O O . LEU A 1 94 ? 6.246 -8.673 -2.519 1.00 89.44 94 LEU A O 1
ATOM 712 N N . PRO A 1 95 ? 4.911 -8.871 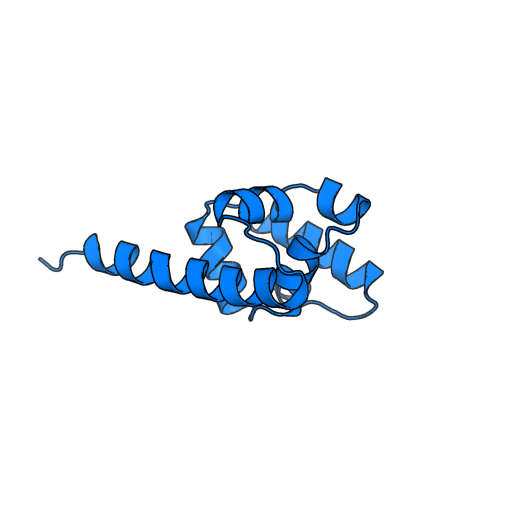-0.703 1.00 88.25 95 PRO A N 1
ATOM 713 C CA . PRO A 1 95 ? 4.074 -9.965 -1.204 1.00 88.25 95 PRO A CA 1
ATOM 714 C C . PRO A 1 95 ? 3.619 -9.786 -2.661 1.00 88.25 95 PRO A C 1
ATOM 716 O O . PRO A 1 95 ? 4.047 -10.532 -3.539 1.00 88.25 95 PRO A O 1
ATOM 719 N N . LEU A 1 96 ? 2.869 -8.720 -2.957 1.00 85.94 96 LEU A N 1
ATOM 720 C CA . LEU A 1 96 ? 2.338 -8.479 -4.303 1.00 85.94 96 LEU A CA 1
ATOM 721 C C . LEU A 1 96 ? 3.419 -8.101 -5.331 1.00 85.94 96 LEU A C 1
ATOM 723 O O . LEU A 1 96 ? 3.257 -8.338 -6.521 1.00 85.94 96 LEU A O 1
ATOM 727 N N . ALA A 1 97 ? 4.562 -7.575 -4.883 1.00 84.06 97 ALA A N 1
ATOM 728 C CA . ALA A 1 97 ? 5.678 -7.239 -5.767 1.00 84.06 97 ALA A CA 1
ATOM 729 C C . ALA A 1 97 ? 6.359 -8.479 -6.377 1.00 84.06 97 ALA A C 1
ATOM 731 O O . ALA A 1 97 ? 7.069 -8.347 -7.373 1.00 84.06 97 ALA A O 1
ATOM 732 N N . ARG A 1 98 ? 6.184 -9.661 -5.767 1.00 71.81 98 ARG A N 1
ATOM 733 C CA . ARG A 1 98 ? 6.736 -10.939 -6.251 1.00 71.81 98 ARG A CA 1
ATOM 734 C C . ARG A 1 98 ? 5.758 -11.724 -7.127 1.00 71.81 98 ARG A C 1
ATOM 736 O O . ARG A 1 98 ? 6.191 -12.646 -7.809 1.00 71.81 98 ARG A O 1
ATOM 743 N N . ALA A 1 99 ? 4.468 -11.409 -7.038 1.00 59.66 99 ALA A N 1
ATOM 744 C CA . ALA A 1 99 ? 3.388 -12.183 -7.643 1.00 59.66 99 ALA A CA 1
ATOM 745 C C . ALA A 1 99 ? 3.075 -11.785 -9.099 1.00 59.66 99 ALA A C 1
ATOM 747 O O . ALA A 1 99 ? 2.323 -12.497 -9.765 1.00 59.66 99 ALA A O 1
ATOM 748 N N . ALA A 1 100 ? 3.636 -10.667 -9.576 1.00 51.50 100 ALA A N 1
ATOM 749 C CA . ALA A 1 100 ? 3.386 -10.076 -10.894 1.00 51.50 100 ALA A CA 1
ATOM 750 C C . ALA A 1 100 ? 4.483 -10.361 -11.925 1.00 51.50 100 ALA A C 1
ATOM 752 O O . ALA A 1 100 ? 5.679 -10.362 -11.546 1.00 51.50 100 ALA A O 1
#

Sequence (100 aa):
MYNSGVLWFRKMSVVAGKVLSTVNAPYGTTLSAEQLASKISDPASAVSFDPSAFSFFSEVDESIQISFLDEMHVDPMAASDLARKFSALAGYPLPLARAA

Organism: Sinorhizobium medicae (strain WSM419) (NCBI:txid366394)

pLDDT: mean 79.68, std 13.08, range [39.84, 91.06]